Protein AF-A0A1S3QLM9-F1 (afdb_monomer)

pLDDT: mean 78.11, std 14.87, range [36.28, 93.44]

Structure (mmCIF, N/CA/C/O backbone):
data_AF-A0A1S3QLM9-F1
#
_entry.id   AF-A0A1S3QLM9-F1
#
loop_
_atom_site.group_PDB
_atom_site.id
_atom_site.type_symbol
_atom_site.label_atom_id
_atom_site.label_alt_id
_atom_site.label_comp_id
_atom_site.label_asym_id
_atom_site.label_entity_id
_atom_site.label_seq_id
_atom_site.pdbx_PDB_ins_code
_atom_site.Cartn_x
_atom_site.Cartn_y
_atom_site.Cartn_z
_atom_site.occupancy
_atom_site.B_iso_or_equiv
_atom_site.auth_seq_id
_atom_site.auth_comp_id
_atom_site.auth_asym_id
_atom_site.auth_atom_id
_atom_site.pdbx_PDB_model_num
ATOM 1 N N . MET A 1 1 ? 11.896 -19.140 -11.382 1.00 53.06 1 MET A N 1
ATOM 2 C CA . MET A 1 1 ? 10.840 -18.136 -11.610 1.00 53.06 1 MET A CA 1
ATOM 3 C C . MET A 1 1 ? 10.732 -17.404 -10.291 1.00 53.06 1 MET A C 1
ATOM 5 O O . MET A 1 1 ? 10.403 -18.056 -9.313 1.00 53.06 1 MET A O 1
ATOM 9 N N . GLU A 1 2 ? 11.201 -16.161 -10.232 1.00 64.56 2 GLU A N 1
ATOM 10 C CA . GLU A 1 2 ? 11.219 -15.367 -8.993 1.00 64.56 2 GLU A CA 1
ATOM 11 C C . GLU A 1 2 ? 9.781 -15.112 -8.522 1.00 64.56 2 GLU A C 1
ATOM 13 O O . GLU A 1 2 ? 8.885 -14.950 -9.360 1.00 64.56 2 GLU A O 1
ATOM 18 N N . ASP A 1 3 ? 9.547 -15.125 -7.207 1.00 80.00 3 ASP A N 1
ATOM 19 C CA . ASP A 1 3 ? 8.224 -14.858 -6.648 1.00 80.00 3 ASP A CA 1
ATOM 20 C C . ASP A 1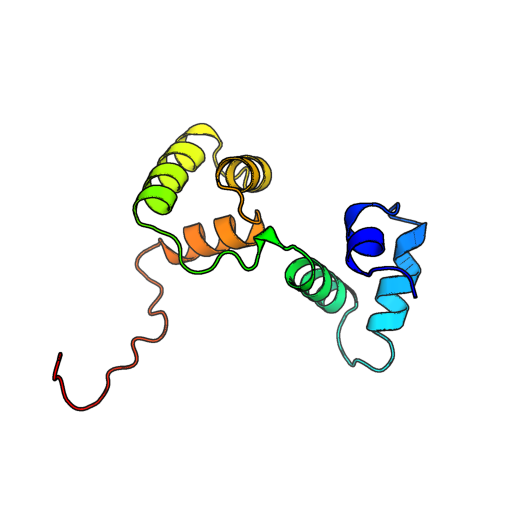 3 ? 7.829 -13.402 -6.957 1.00 80.00 3 ASP A C 1
ATOM 22 O O . ASP A 1 3 ? 8.552 -12.467 -6.595 1.00 80.00 3 ASP A O 1
ATOM 26 N N . PRO A 1 4 ? 6.690 -13.152 -7.631 1.00 76.12 4 PRO A N 1
ATOM 27 C CA . PRO A 1 4 ? 6.265 -11.793 -7.926 1.00 76.12 4 PRO A CA 1
ATOM 28 C C . PRO A 1 4 ? 6.141 -10.905 -6.682 1.00 76.12 4 PRO A C 1
ATOM 30 O O . PRO A 1 4 ? 6.328 -9.696 -6.805 1.00 76.12 4 PRO A O 1
ATOM 33 N N . ALA A 1 5 ? 5.835 -11.456 -5.499 1.00 77.00 5 ALA A N 1
ATOM 34 C CA . ALA A 1 5 ? 5.760 -10.665 -4.271 1.00 77.00 5 ALA A CA 1
ATOM 35 C C . ALA A 1 5 ? 7.140 -10.130 -3.840 1.00 77.00 5 ALA A C 1
ATOM 37 O O . ALA A 1 5 ? 7.243 -8.939 -3.533 1.00 77.00 5 ALA A O 1
ATOM 38 N N . GLU A 1 6 ? 8.197 -10.943 -3.921 1.00 78.69 6 GLU A N 1
ATOM 39 C CA . GLU A 1 6 ? 9.588 -10.525 -3.673 1.00 78.69 6 GLU A CA 1
ATOM 40 C C . GLU A 1 6 ? 10.012 -9.416 -4.654 1.00 78.69 6 GLU A C 1
ATOM 42 O O . GLU A 1 6 ? 10.469 -8.342 -4.248 1.00 78.69 6 GLU A O 1
ATOM 47 N N . ILE A 1 7 ? 9.716 -9.583 -5.950 1.00 78.19 7 ILE A N 1
ATOM 48 C CA . ILE A 1 7 ? 9.983 -8.550 -6.972 1.00 78.19 7 ILE A CA 1
ATOM 49 C C . ILE A 1 7 ? 9.236 -7.241 -6.664 1.00 78.19 7 ILE A C 1
ATOM 51 O O . ILE A 1 7 ? 9.685 -6.129 -6.977 1.00 78.19 7 ILE A O 1
ATOM 55 N N . ILE A 1 8 ? 8.045 -7.345 -6.070 1.00 82.12 8 ILE A N 1
ATOM 56 C CA . ILE A 1 8 ? 7.169 -6.202 -5.839 1.00 82.12 8 ILE A CA 1
ATOM 57 C C . ILE A 1 8 ? 7.467 -5.466 -4.528 1.00 82.12 8 ILE A C 1
ATOM 59 O O . ILE A 1 8 ? 7.232 -4.253 -4.461 1.00 82.12 8 ILE A O 1
ATOM 63 N N . PHE A 1 9 ? 7.947 -6.136 -3.491 1.00 79.88 9 PHE A N 1
ATOM 64 C CA . PHE A 1 9 ? 8.114 -5.510 -2.178 1.00 79.88 9 PHE A CA 1
ATOM 65 C C . PHE A 1 9 ? 9.564 -5.413 -1.719 1.00 79.88 9 PHE A C 1
ATOM 67 O O . PHE A 1 9 ? 9.852 -4.533 -0.910 1.00 79.88 9 PHE A O 1
ATOM 74 N N . GLU A 1 10 ? 10.465 -6.224 -2.270 1.00 81.44 10 GLU A N 1
ATOM 75 C CA . GLU A 1 10 ? 11.842 -6.338 -1.781 1.00 81.44 10 GLU A CA 1
ATOM 76 C C . GLU A 1 10 ? 12.861 -5.753 -2.765 1.00 81.44 10 GLU A C 1
ATOM 78 O O . GLU A 1 10 ? 13.789 -5.063 -2.346 1.00 81.44 10 GLU A O 1
ATOM 83 N N . MET A 1 11 ? 12.657 -5.933 -4.075 1.00 83.12 11 MET A N 1
ATOM 84 C CA . MET A 1 11 ? 13.577 -5.405 -5.092 1.00 83.12 11 MET A CA 1
ATOM 85 C C . MET A 1 11 ? 13.541 -3.876 -5.206 1.00 83.12 11 MET A C 1
ATOM 87 O O . MET A 1 11 ? 12.494 -3.221 -5.072 1.00 83.12 11 MET A O 1
ATOM 91 N N . SER A 1 12 ? 14.694 -3.289 -5.540 1.00 82.06 12 SER A N 1
ATOM 92 C CA . SER A 1 12 ? 14.811 -1.848 -5.750 1.00 82.06 12 SER A CA 1
ATOM 93 C C . SER A 1 12 ? 14.000 -1.381 -6.966 1.00 82.06 12 SER A C 1
ATOM 95 O O . SER A 1 12 ? 13.610 -2.146 -7.854 1.00 82.06 12 SER A O 1
ATOM 97 N N . LYS A 1 13 ? 13.736 -0.070 -7.035 1.00 77.31 13 LYS A N 1
ATOM 98 C CA . LYS A 1 13 ? 12.983 0.539 -8.145 1.00 77.31 13 LYS A CA 1
ATOM 99 C C . LYS A 1 13 ? 13.625 0.271 -9.512 1.00 77.31 13 LYS A C 1
ATOM 101 O O . LYS A 1 13 ? 12.903 0.185 -10.506 1.00 77.31 13 LYS A O 1
ATOM 106 N N . GLU A 1 14 ? 14.950 0.182 -9.561 1.00 78.12 14 GLU A N 1
ATOM 107 C CA . GLU A 1 14 ? 15.707 -0.014 -10.798 1.00 78.12 14 GLU A CA 1
ATOM 108 C C . GLU A 1 14 ? 15.619 -1.452 -11.293 1.00 78.12 14 GLU A C 1
ATOM 110 O O . GLU A 1 14 ? 15.357 -1.664 -12.476 1.00 78.12 14 GLU A O 1
ATOM 115 N N . GLU A 1 15 ? 15.737 -2.420 -10.387 1.00 77.81 15 GLU A N 1
ATOM 116 C CA . GLU A 1 15 ? 15.701 -3.846 -10.717 1.00 77.81 15 GLU A CA 1
ATOM 117 C C . GLU A 1 15 ? 14.291 -4.291 -11.141 1.00 77.81 15 GLU A C 1
ATOM 119 O O . GLU A 1 15 ? 14.121 -5.066 -12.078 1.00 77.81 15 GLU A O 1
ATOM 124 N N . ARG A 1 16 ? 13.241 -3.719 -10.539 1.00 82.31 16 ARG A N 1
ATOM 125 C CA . ARG A 1 16 ? 11.845 -4.071 -10.860 1.00 82.31 16 ARG A CA 1
ATOM 126 C C . ARG A 1 16 ? 11.244 -3.354 -12.076 1.00 82.31 16 ARG A C 1
ATOM 128 O O . ARG A 1 16 ? 10.068 -3.560 -12.386 1.00 82.31 16 ARG A O 1
ATOM 135 N N . LYS A 1 17 ? 11.960 -2.431 -12.732 1.00 80.31 17 LYS A N 1
ATOM 136 C CA . LYS A 1 17 ? 11.366 -1.574 -13.784 1.00 80.31 17 LYS A CA 1
ATOM 137 C C . LYS A 1 17 ? 10.932 -2.380 -15.017 1.00 80.31 17 LYS A C 1
ATOM 139 O O . LYS A 1 17 ? 9.886 -2.093 -15.604 1.00 80.31 17 LYS A O 1
ATOM 144 N N . ASP A 1 18 ? 11.711 -3.398 -15.376 1.00 84.94 18 ASP A N 1
ATOM 145 C CA . ASP A 1 18 ? 11.499 -4.205 -16.579 1.00 84.94 18 ASP A CA 1
ATOM 146 C C . ASP A 1 18 ? 10.465 -5.316 -16.349 1.00 84.94 18 ASP A C 1
ATOM 148 O O . ASP A 1 18 ? 9.766 -5.716 -17.284 1.00 84.94 18 ASP A O 1
ATOM 152 N N . PHE A 1 19 ? 10.240 -5.704 -15.089 1.00 85.25 19 PHE A N 1
ATOM 153 C CA . PHE A 1 19 ? 9.141 -6.585 -14.692 1.00 85.25 19 PHE A CA 1
ATOM 154 C C . PHE A 1 19 ? 7.783 -6.021 -15.132 1.00 85.25 19 PHE A C 1
ATOM 156 O O . PHE A 1 19 ? 7.016 -6.686 -15.826 1.00 85.25 19 PHE A O 1
ATOM 163 N N . TYR A 1 20 ? 7.501 -4.750 -14.825 1.00 83.56 20 TYR A N 1
ATOM 164 C CA . TYR A 1 20 ? 6.231 -4.131 -15.216 1.00 83.56 20 TYR A CA 1
ATOM 165 C C . TYR A 1 20 ? 6.061 -3.992 -16.726 1.00 83.56 20 TYR A C 1
ATOM 167 O O . TYR A 1 20 ? 4.940 -4.099 -17.220 1.00 83.56 20 TYR A O 1
ATOM 175 N N . ARG A 1 21 ? 7.155 -3.757 -17.460 1.00 85.62 21 ARG A N 1
ATOM 176 C CA . ARG A 1 21 ? 7.138 -3.705 -18.929 1.00 85.62 21 ARG A CA 1
ATOM 177 C C . ARG A 1 21 ? 6.826 -5.073 -19.525 1.00 85.62 21 ARG A C 1
ATOM 179 O O . ARG A 1 21 ? 6.032 -5.148 -20.454 1.00 85.62 21 ARG A O 1
ATOM 186 N N . SER A 1 22 ? 7.380 -6.128 -18.936 1.00 88.12 22 SER A N 1
ATOM 187 C CA . SER A 1 22 ? 7.117 -7.514 -19.327 1.00 88.12 22 SER A CA 1
ATOM 188 C C . SER A 1 22 ? 5.656 -7.899 -19.077 1.00 88.12 22 SER A C 1
ATOM 190 O O . SER A 1 22 ? 5.004 -8.436 -19.964 1.00 88.12 22 SER A O 1
ATOM 192 N N . VAL A 1 23 ? 5.090 -7.533 -17.920 1.00 86.12 23 VAL A N 1
ATOM 193 C CA . VAL A 1 23 ? 3.662 -7.762 -17.612 1.00 86.12 23 VAL A CA 1
ATOM 194 C C . VAL A 1 23 ? 2.736 -6.930 -18.509 1.00 86.12 23 VAL A C 1
ATOM 196 O O . VAL A 1 23 ? 1.634 -7.360 -18.839 1.00 86.12 23 VAL A O 1
ATOM 199 N N . ALA A 1 24 ? 3.158 -5.725 -18.901 1.00 88.38 24 ALA A N 1
ATOM 200 C CA . ALA A 1 24 ? 2.390 -4.858 -19.792 1.00 88.38 24 ALA A CA 1
ATOM 201 C C . ALA A 1 24 ? 2.486 -5.257 -21.274 1.00 88.38 24 ALA A C 1
ATOM 203 O O . ALA A 1 24 ? 1.745 -4.709 -22.093 1.00 88.38 24 ALA A O 1
ATOM 204 N N . TRP A 1 25 ? 3.383 -6.178 -21.632 1.00 90.75 25 TRP A N 1
ATOM 205 C CA . TRP A 1 25 ? 3.608 -6.571 -23.017 1.00 90.75 25 TRP A CA 1
ATOM 206 C C . TRP A 1 25 ? 2.324 -7.131 -23.643 1.00 90.75 25 TRP A C 1
ATOM 208 O O . TRP A 1 25 ? 1.691 -8.035 -23.106 1.00 90.75 25 TRP A O 1
ATOM 218 N N . GLY A 1 26 ? 1.919 -6.573 -24.787 1.00 90.50 26 GLY A N 1
ATOM 219 C CA . GLY A 1 26 ? 0.691 -6.968 -25.487 1.00 90.50 26 GLY A CA 1
ATOM 220 C C . GLY A 1 26 ? -0.613 -6.424 -24.886 1.00 90.50 26 GLY A C 1
ATOM 221 O O . GLY A 1 26 ? -1.679 -6.646 -25.458 1.00 90.50 26 GLY A O 1
ATOM 222 N N . LEU A 1 27 ? -0.568 -5.672 -23.779 1.00 89.50 27 LEU A N 1
ATOM 223 C CA . LEU A 1 27 ? -1.74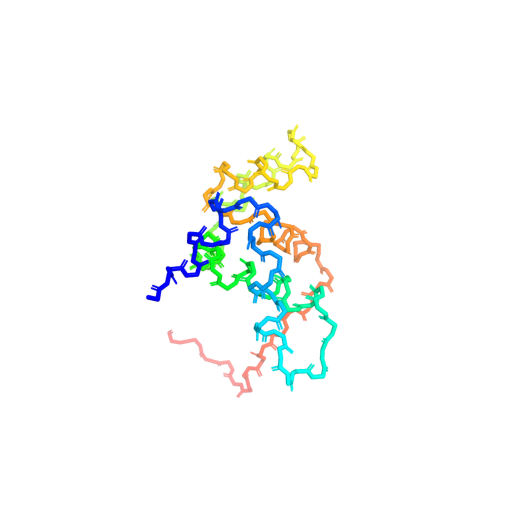7 -5.008 -23.221 1.00 89.50 27 LEU A CA 1
ATOM 224 C C . LEU A 1 27 ? -1.912 -3.601 -23.807 1.00 89.50 27 LEU A C 1
ATOM 226 O O . LEU A 1 27 ? -1.035 -2.752 -23.676 1.00 89.50 27 LEU A O 1
ATOM 230 N N . ASN A 1 28 ? -3.096 -3.290 -24.344 1.00 91.06 28 ASN A N 1
ATOM 231 C CA . ASN A 1 28 ? -3.471 -1.916 -24.704 1.00 91.06 28 ASN A CA 1
ATOM 232 C C . ASN A 1 28 ? -3.913 -1.119 -23.455 1.00 91.06 28 ASN A C 1
ATOM 234 O O . ASN A 1 28 ? -5.082 -0.748 -23.280 1.00 91.06 28 ASN A O 1
ATOM 238 N N . ARG A 1 29 ? -2.992 -0.971 -22.497 1.00 87.94 29 ARG A N 1
ATOM 239 C CA . ARG A 1 29 ? -3.196 -0.293 -21.210 1.00 87.94 29 ARG A CA 1
ATOM 240 C C . ARG A 1 29 ? -1.947 0.515 -20.851 1.00 87.94 29 ARG A C 1
ATOM 242 O O . ARG A 1 29 ? -0.837 0.036 -21.062 1.00 87.94 29 ARG A O 1
ATOM 249 N N . PRO A 1 30 ? -2.093 1.701 -20.239 1.00 91.62 30 PRO A N 1
ATOM 250 C CA . PRO A 1 30 ? -0.937 2.458 -19.778 1.00 91.62 30 PRO A CA 1
ATOM 251 C C . PRO A 1 30 ? -0.204 1.702 -18.661 1.00 91.62 30 PRO A C 1
ATOM 253 O O . PRO A 1 30 ? -0.838 1.143 -17.760 1.00 91.62 30 PRO A O 1
ATOM 256 N N . LEU A 1 31 ? 1.133 1.757 -18.669 1.00 86.50 31 LEU A N 1
ATOM 257 C CA . LEU A 1 31 ? 2.001 1.053 -17.712 1.00 86.50 31 LEU A CA 1
ATOM 258 C C . LEU A 1 31 ? 1.635 1.350 -16.249 1.00 86.50 31 LEU A C 1
ATOM 260 O O . LEU A 1 31 ? 1.670 0.472 -15.393 1.00 86.50 31 LEU A O 1
ATOM 264 N N . PHE A 1 32 ? 1.202 2.578 -15.963 1.00 86.50 32 PHE A N 1
ATOM 265 C CA . PHE A 1 32 ? 0.781 2.987 -14.626 1.00 86.50 32 PHE A CA 1
ATOM 266 C C . PHE A 1 32 ? -0.479 2.260 -14.123 1.00 86.50 32 PHE A C 1
ATOM 268 O O . PHE A 1 32 ? -0.606 1.987 -12.927 1.00 86.50 32 PHE A O 1
ATOM 275 N N . ALA A 1 33 ? -1.409 1.909 -15.017 1.00 86.88 33 ALA A N 1
ATOM 276 C CA . ALA A 1 33 ? -2.581 1.115 -14.655 1.00 86.88 33 ALA A CA 1
ATOM 277 C C . ALA A 1 33 ? -2.192 -0.335 -14.335 1.00 86.88 33 ALA A C 1
ATOM 279 O O . ALA A 1 33 ? -2.698 -0.897 -13.362 1.00 86.88 33 ALA A O 1
ATOM 280 N N . VAL A 1 34 ? -1.258 -0.904 -15.107 1.00 87.12 34 VAL A N 1
ATOM 281 C CA . VAL A 1 34 ? -0.688 -2.240 -14.866 1.00 87.12 34 VAL A CA 1
ATOM 282 C C . VAL A 1 34 ? 0.035 -2.263 -13.521 1.00 87.12 34 VAL A C 1
ATOM 284 O O . VAL A 1 34 ? -0.309 -3.066 -12.661 1.00 87.12 34 VAL A O 1
ATOM 287 N N . TYR A 1 35 ? 0.927 -1.300 -13.281 1.00 86.81 35 TYR A N 1
ATOM 288 C CA . TYR A 1 35 ? 1.625 -1.102 -12.008 1.00 86.81 35 TYR A CA 1
ATOM 289 C C . TYR A 1 35 ? 0.668 -1.090 -10.804 1.00 86.81 35 TYR A C 1
ATOM 291 O O . TYR A 1 35 ? 0.811 -1.885 -9.875 1.00 86.81 35 TYR A O 1
ATOM 299 N N . ARG A 1 36 ? -0.374 -0.244 -10.840 1.00 85.62 36 ARG A N 1
ATOM 300 C CA . ARG A 1 36 ? -1.381 -0.162 -9.763 1.00 85.62 36 ARG A CA 1
ATOM 301 C C . ARG A 1 36 ? -2.181 -1.452 -9.581 1.00 85.62 36 ARG A C 1
ATOM 303 O O . ARG A 1 36 ? -2.673 -1.715 -8.482 1.00 85.62 36 ARG A O 1
ATOM 310 N N . ARG A 1 37 ? -2.417 -2.211 -10.653 1.00 86.44 37 ARG A N 1
ATOM 311 C CA . ARG A 1 37 ? -3.141 -3.486 -10.582 1.00 86.44 37 ARG A CA 1
ATOM 312 C C . ARG A 1 37 ? -2.274 -4.559 -9.941 1.00 86.44 37 ARG A C 1
ATOM 314 O O . ARG A 1 37 ? -2.750 -5.205 -9.017 1.00 86.44 37 ARG A O 1
ATOM 321 N N . VAL A 1 38 ? -1.033 -4.687 -10.397 1.00 86.44 38 VAL A N 1
ATOM 322 C CA . VAL A 1 38 ? -0.045 -5.641 -9.890 1.00 86.44 38 VAL A CA 1
ATOM 323 C C . VAL A 1 38 ? 0.197 -5.413 -8.396 1.00 86.44 38 VAL A C 1
ATOM 325 O O . VAL A 1 38 ? 0.008 -6.337 -7.617 1.00 86.44 38 VAL A O 1
ATOM 328 N N . LEU A 1 39 ? 0.443 -4.171 -7.963 1.00 83.31 39 LEU A N 1
ATOM 329 C CA . LEU A 1 39 ? 0.591 -3.856 -6.535 1.00 83.31 39 LEU A CA 1
ATOM 330 C C . LEU A 1 39 ? -0.587 -4.332 -5.677 1.00 83.31 39 LEU A C 1
A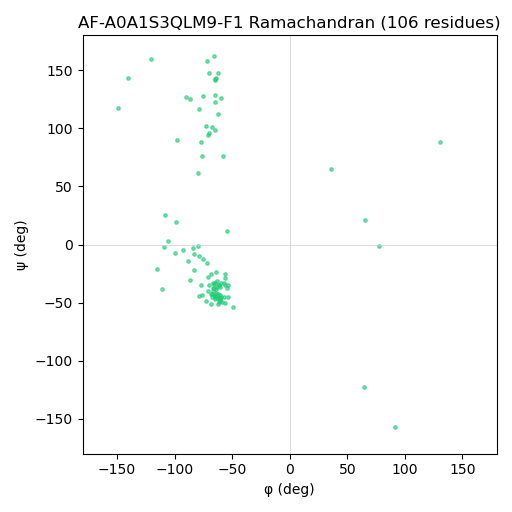TOM 332 O O . LEU A 1 39 ? -0.385 -4.911 -4.619 1.00 83.31 39 LEU A O 1
ATOM 336 N N . ARG A 1 40 ? -1.826 -4.103 -6.126 1.00 79.50 40 ARG A N 1
ATOM 337 C CA . ARG A 1 40 ? -3.022 -4.524 -5.376 1.00 79.50 40 ARG A CA 1
ATOM 338 C C . ARG A 1 40 ? -3.239 -6.034 -5.381 1.00 79.50 40 ARG A C 1
ATOM 340 O O . ARG A 1 40 ? -3.897 -6.537 -4.482 1.00 79.50 40 ARG A O 1
ATOM 347 N N . MET A 1 41 ? -2.771 -6.722 -6.417 1.00 80.00 41 MET A N 1
ATOM 348 C CA . MET A 1 41 ? -2.958 -8.162 -6.581 1.00 80.00 41 MET A CA 1
ATOM 349 C C . MET A 1 41 ? -2.014 -8.963 -5.686 1.00 80.00 41 MET A C 1
ATOM 351 O O . MET A 1 41 ? -2.412 -10.004 -5.186 1.00 80.00 41 MET A O 1
ATOM 355 N N . TYR A 1 42 ? -0.798 -8.455 -5.475 1.00 78.88 42 TYR A N 1
ATOM 356 C CA . TYR A 1 42 ? 0.227 -9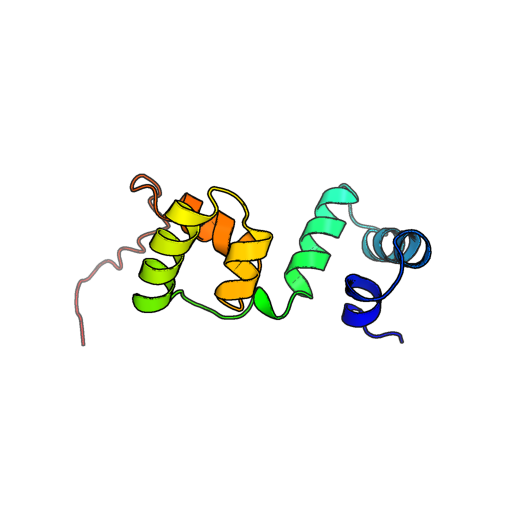.122 -4.669 1.00 78.88 42 TYR A CA 1
ATOM 357 C C . TYR A 1 42 ? 0.339 -8.579 -3.238 1.00 78.88 42 TYR A C 1
ATOM 359 O O . TYR A 1 42 ? 1.039 -9.156 -2.416 1.00 78.88 42 TYR A O 1
ATOM 367 N N . ASP A 1 43 ? -0.354 -7.488 -2.896 1.00 74.81 43 ASP A N 1
ATOM 368 C CA . ASP A 1 43 ? -0.463 -7.056 -1.502 1.00 74.81 43 ASP A CA 1
ATOM 369 C C . ASP A 1 43 ? -1.396 -8.000 -0.727 1.00 74.81 43 ASP A C 1
ATOM 371 O O . ASP A 1 43 ? -2.621 -7.883 -0.799 1.00 74.81 43 ASP A O 1
ATOM 375 N N . ASN A 1 44 ? -0.821 -8.914 0.059 1.00 70.00 44 ASN A N 1
ATOM 376 C CA . ASN A 1 44 ? -1.574 -9.853 0.900 1.00 70.00 44 ASN A CA 1
ATOM 377 C C . ASN A 1 44 ? -2.537 -9.144 1.871 1.00 70.00 44 ASN A C 1
ATOM 379 O O . ASN A 1 44 ? -3.587 -9.684 2.221 1.00 70.00 44 ASN A O 1
ATOM 383 N N . ARG A 1 45 ? -2.254 -7.887 2.243 1.00 69.38 45 ARG A N 1
ATOM 384 C CA . ARG A 1 45 ? -3.127 -7.065 3.101 1.00 69.38 45 ARG A CA 1
ATOM 385 C C . ARG A 1 45 ? -4.306 -6.442 2.348 1.00 69.38 45 ARG A C 1
ATOM 387 O O . ARG A 1 45 ? -5.130 -5.746 2.945 1.00 69.38 45 ARG A O 1
ATOM 394 N N . ASN A 1 46 ? -4.406 -6.666 1.040 1.00 66.69 46 ASN A N 1
ATOM 395 C CA . ASN A 1 46 ? -5.529 -6.243 0.209 1.00 66.69 46 ASN A CA 1
ATOM 396 C C . ASN A 1 46 ? -6.667 -7.287 0.169 1.00 66.69 46 ASN A C 1
ATOM 398 O O . ASN A 1 46 ? -7.789 -6.944 -0.199 1.00 66.69 46 ASN A O 1
ATOM 402 N N . HIS A 1 47 ? -6.416 -8.528 0.608 1.00 63.56 47 HIS A N 1
ATOM 403 C CA . HIS A 1 47 ? -7.371 -9.647 0.565 1.00 63.56 47 HIS A CA 1
ATOM 404 C C . HIS A 1 47 ? -7.922 -10.059 1.943 1.00 63.56 47 HIS A C 1
ATOM 406 O O . HIS A 1 47 ? -8.384 -11.180 2.122 1.00 63.56 47 HIS A O 1
ATOM 412 N N . VAL A 1 48 ? -7.934 -9.139 2.913 1.00 68.81 48 VAL A N 1
ATOM 413 C CA . VAL A 1 48 ? -8.390 -9.405 4.296 1.00 68.81 48 VAL A CA 1
ATOM 414 C C . VAL A 1 48 ? -9.921 -9.572 4.399 1.00 68.81 48 VAL A C 1
ATOM 416 O O . VAL A 1 48 ? -10.433 -10.110 5.374 1.00 68.81 48 VAL A O 1
ATOM 419 N N . GLY A 1 49 ? -10.679 -9.160 3.376 1.00 74.62 49 GLY A N 1
ATOM 420 C CA . GLY A 1 49 ? -12.138 -9.313 3.328 1.00 74.62 49 GLY A CA 1
ATOM 421 C C . GLY A 1 49 ? -12.910 -8.113 3.893 1.00 74.62 49 GLY A C 1
ATOM 422 O O . GLY A 1 49 ? -12.425 -6.976 3.893 1.00 74.62 49 GLY A O 1
ATOM 423 N N . LYS A 1 50 ? -14.161 -8.337 4.321 1.00 80.88 50 LYS A N 1
ATOM 424 C CA . LYS A 1 50 ? -15.051 -7.271 4.826 1.00 80.88 50 LYS A CA 1
ATOM 425 C C . LYS A 1 50 ? -14.466 -6.628 6.089 1.00 80.88 50 LYS A C 1
ATOM 427 O O . LYS A 1 50 ? -13.782 -7.290 6.857 1.00 80.88 50 LYS A O 1
ATOM 432 N N . TYR A 1 51 ? -14.712 -5.333 6.278 1.00 83.06 51 TYR A N 1
ATOM 433 C CA . TYR A 1 51 ? -14.360 -4.637 7.519 1.00 83.06 51 TYR A CA 1
ATOM 434 C C . TYR A 1 51 ? -15.345 -5.021 8.624 1.00 83.06 51 TYR A C 1
ATOM 436 O O . TYR A 1 51 ? -16.555 -4.881 8.421 1.00 83.06 51 TYR A O 1
ATOM 444 N N . SER A 1 52 ? -14.836 -5.452 9.775 1.00 84.62 52 SER A N 1
ATOM 445 C CA . SER A 1 52 ? -15.636 -5.644 10.981 1.00 84.62 52 SER A CA 1
ATOM 446 C C . SER A 1 52 ? -16.059 -4.291 11.582 1.00 84.62 52 SER A C 1
ATOM 448 O O . SER A 1 52 ? -15.420 -3.263 11.316 1.00 84.62 52 SER A O 1
ATOM 450 N N . PRO A 1 53 ? -17.131 -4.242 12.391 1.00 83.94 53 PRO A N 1
ATOM 451 C CA . PRO A 1 53 ? -17.530 -3.030 13.110 1.00 83.94 53 PRO A CA 1
ATOM 452 C C . PRO A 1 53 ? -16.404 -2.438 13.975 1.00 83.94 53 PRO A C 1
ATOM 454 O O . PRO A 1 53 ? -16.223 -1.221 14.019 1.00 83.94 53 PRO A O 1
ATOM 457 N N . 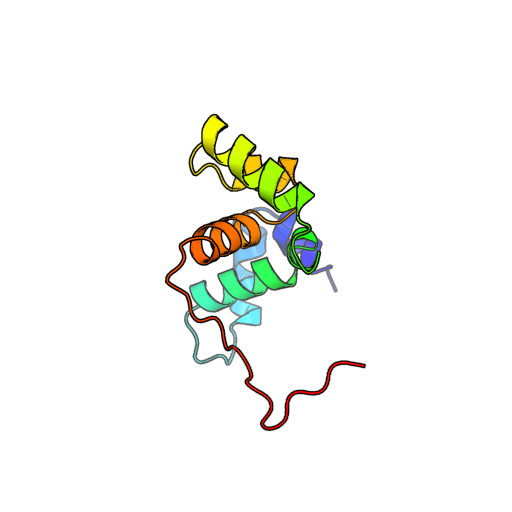GLU A 1 54 ? -15.600 -3.291 14.603 1.00 86.94 54 GLU A N 1
ATOM 458 C CA . GLU A 1 54 ? -14.460 -2.912 15.441 1.00 86.94 54 GLU A CA 1
ATOM 459 C C . GLU A 1 54 ? -13.354 -2.270 14.600 1.00 86.94 54 GLU A C 1
ATOM 461 O O . GLU A 1 54 ? -12.844 -1.204 14.951 1.00 86.94 54 GLU A O 1
ATOM 466 N N . GLU A 1 55 ? -13.029 -2.861 13.444 1.00 86.31 55 GLU A N 1
ATOM 467 C CA . GLU A 1 55 ? -12.067 -2.284 12.500 1.00 86.31 55 GLU A CA 1
ATOM 468 C C . GLU A 1 55 ? -12.538 -0.921 11.978 1.00 86.31 55 GLU A C 1
ATOM 470 O O . GLU A 1 55 ? -11.727 -0.021 11.768 1.00 86.31 55 GLU A O 1
ATOM 475 N N . ILE A 1 56 ? -13.849 -0.742 11.790 1.00 87.62 56 ILE A N 1
ATOM 476 C CA . ILE A 1 56 ? -14.443 0.532 11.368 1.00 87.62 56 ILE A CA 1
ATOM 477 C C . ILE A 1 56 ? -14.315 1.594 12.463 1.00 87.62 56 ILE A C 1
ATOM 479 O O . ILE A 1 56 ? -13.990 2.744 12.159 1.00 87.62 56 ILE A O 1
ATOM 483 N N . ASN A 1 57 ? -14.562 1.239 13.723 1.00 89.19 57 ASN A N 1
ATOM 484 C CA . ASN A 1 57 ? -14.409 2.169 14.842 1.00 89.19 57 ASN A CA 1
ATOM 485 C C . ASN A 1 57 ? -12.943 2.573 15.017 1.00 89.19 57 ASN A C 1
ATOM 487 O O . ASN A 1 57 ? -12.632 3.765 15.023 1.00 89.19 57 ASN A O 1
ATOM 491 N N . LYS A 1 58 ? -12.032 1.597 14.993 1.00 91.19 58 LYS A N 1
ATOM 492 C CA . LYS A 1 58 ? -10.588 1.843 15.054 1.00 91.19 58 LYS A CA 1
ATOM 493 C C . LYS A 1 58 ? -10.096 2.686 13.874 1.00 91.19 58 LYS A C 1
ATOM 495 O O . LYS A 1 58 ? -9.257 3.566 14.045 1.00 91.19 58 LYS A O 1
ATOM 500 N N . LEU A 1 59 ? -10.655 2.489 12.678 1.00 89.88 59 LEU A N 1
ATOM 501 C CA . LEU A 1 59 ? -10.387 3.336 11.515 1.00 89.88 59 LEU A CA 1
ATOM 502 C C . LEU A 1 59 ? -10.792 4.800 11.753 1.00 89.88 59 LEU A C 1
ATOM 504 O O . LEU A 1 59 ? -10.038 5.704 11.391 1.00 89.88 59 LEU A O 1
ATOM 508 N N . LYS A 1 60 ? -11.957 5.059 12.358 1.00 89.31 60 LYS A N 1
ATOM 509 C CA . LYS A 1 60 ? -12.400 6.430 12.674 1.00 89.31 60 LYS A CA 1
ATOM 510 C C . LYS A 1 60 ? -11.453 7.108 13.668 1.00 89.31 60 LYS A C 1
ATOM 512 O O . LYS A 1 60 ? -11.045 8.241 13.417 1.00 89.31 60 LYS A O 1
ATOM 517 N N . GLU A 1 61 ? -11.065 6.407 14.730 1.00 92.56 61 GLU A N 1
ATOM 518 C CA . GLU A 1 61 ? -10.119 6.901 15.742 1.00 92.56 61 GLU A CA 1
ATOM 519 C C . GLU A 1 61 ? -8.746 7.210 15.134 1.00 92.56 61 GLU A C 1
ATOM 521 O O . GLU A 1 61 ? -8.206 8.308 15.286 1.00 92.56 61 GLU A O 1
ATOM 526 N N . LEU A 1 62 ? -8.194 6.262 14.371 1.00 91.56 62 LEU A N 1
ATOM 527 C CA . LEU A 1 62 ? -6.896 6.425 13.722 1.00 91.56 62 LEU A CA 1
ATOM 528 C C . LEU A 1 62 ? -6.913 7.558 12.693 1.00 91.56 62 LEU A C 1
ATOM 530 O O . LEU A 1 62 ? -5.942 8.303 12.597 1.00 91.56 62 LEU A O 1
ATOM 534 N N . ARG A 1 63 ? -8.018 7.741 11.962 1.00 90.12 63 ARG A N 1
ATOM 535 C CA . ARG A 1 63 ? -8.195 8.870 11.039 1.00 90.12 63 ARG A CA 1
ATOM 536 C C . ARG A 1 63 ? -8.271 10.207 11.774 1.00 90.12 63 ARG A C 1
ATOM 538 O O . ARG A 1 63 ? -7.736 11.191 11.274 1.00 90.12 63 ARG A O 1
ATOM 545 N N . GLN A 1 64 ? -8.909 10.266 12.941 1.00 91.19 64 GLN A N 1
ATOM 546 C CA . GLN A 1 64 ? -8.933 11.484 13.755 1.00 91.19 64 GLN A CA 1
ATOM 547 C C . GLN A 1 64 ? -7.525 11.857 14.239 1.00 91.19 64 GLN A C 1
ATOM 549 O O . GLN A 1 64 ? -7.171 13.032 14.243 1.00 91.19 64 GLN A O 1
ATOM 554 N N . LYS A 1 65 ? -6.711 10.854 14.590 1.00 93.44 65 LYS A N 1
ATOM 555 C CA . LYS A 1 65 ? -5.344 11.041 15.092 1.00 93.44 65 LYS A CA 1
ATOM 556 C C . LYS A 1 65 ? -4.309 11.331 13.996 1.00 93.44 65 LYS A C 1
ATOM 558 O O . LYS A 1 65 ? -3.458 12.192 14.179 1.00 93.44 65 LYS A O 1
ATOM 563 N N . HIS A 1 66 ? -4.357 10.601 12.882 1.00 90.19 66 HIS A N 1
ATOM 564 C CA . HIS A 1 66 ? -3.329 10.607 11.829 1.00 90.19 66 HIS A CA 1
ATOM 565 C C . HIS A 1 66 ? -3.785 11.281 10.521 1.00 90.19 66 HIS A C 1
ATOM 567 O O . HIS A 1 66 ? -3.019 11.383 9.563 1.00 90.19 66 HIS A O 1
ATOM 573 N N . GLY A 1 67 ? -5.035 11.744 10.442 1.00 88.88 67 GLY A N 1
ATOM 574 C CA . GLY A 1 67 ? -5.581 12.388 9.252 1.00 88.88 67 GLY A CA 1
ATOM 575 C C . GLY A 1 67 ? -5.668 11.434 8.058 1.00 88.88 67 GLY A C 1
ATOM 576 O O . GLY A 1 67 ? -6.327 10.399 8.117 1.00 88.88 67 GLY A O 1
ATOM 577 N N . ASN A 1 68 ? -5.023 11.809 6.950 1.00 89.81 68 ASN A N 1
ATOM 578 C CA . ASN A 1 68 ? -5.029 11.050 5.694 1.00 89.81 68 ASN A CA 1
ATOM 579 C C . ASN A 1 68 ? -3.771 10.181 5.509 1.00 89.81 68 ASN A C 1
ATOM 581 O O . ASN A 1 68 ? -3.458 9.795 4.381 1.00 89.81 68 ASN A O 1
ATOM 585 N N . ASP A 1 69 ? -3.040 9.884 6.585 1.00 91.50 69 ASP A N 1
ATOM 586 C CA . ASP A 1 69 ? -1.896 8.975 6.535 1.00 91.50 69 ASP A CA 1
ATOM 587 C C . ASP A 1 69 ? -2.354 7.508 6.455 1.00 91.50 69 ASP A C 1
ATOM 589 O O . ASP A 1 69 ? -2.336 6.737 7.417 1.00 91.50 69 ASP A O 1
ATOM 593 N N . TRP A 1 70 ? -2.805 7.115 5.265 1.00 90.12 70 TRP A N 1
ATOM 594 C CA . TRP A 1 70 ? -3.339 5.779 5.009 1.00 90.12 70 TRP A CA 1
ATOM 595 C C . TRP A 1 70 ? -2.303 4.668 5.183 1.00 90.12 70 TRP A C 1
ATOM 597 O O . TRP A 1 70 ? -2.694 3.527 5.424 1.00 90.12 70 TRP A O 1
ATOM 607 N N . ALA A 1 71 ? -1.009 4.977 5.063 1.00 88.81 71 ALA A N 1
ATOM 608 C CA . ALA A 1 71 ? 0.059 4.007 5.273 1.00 88.81 71 ALA A CA 1
ATOM 609 C C . ALA A 1 71 ? 0.133 3.608 6.750 1.00 88.81 71 ALA A C 1
ATOM 611 O O . ALA A 1 71 ? 0.035 2.421 7.067 1.00 88.81 71 ALA A O 1
ATOM 612 N N . THR A 1 72 ? 0.193 4.597 7.644 1.00 90.50 72 THR A N 1
ATOM 613 C CA . THR A 1 72 ? 0.211 4.371 9.095 1.00 90.50 72 THR A CA 1
ATOM 614 C C . THR A 1 72 ? -1.085 3.724 9.581 1.00 90.50 72 THR A C 1
ATOM 616 O O . THR A 1 72 ? -1.055 2.750 10.334 1.00 90.50 72 THR A O 1
ATOM 619 N N . ILE A 1 73 ? -2.238 4.203 9.100 1.00 91.44 73 ILE A N 1
ATOM 620 C CA . ILE A 1 73 ? -3.544 3.643 9.478 1.00 91.44 73 ILE A CA 1
ATOM 621 C C . ILE A 1 73 ? -3.682 2.195 8.982 1.00 91.44 73 ILE A C 1
ATOM 623 O O . ILE A 1 73 ? -4.133 1.328 9.728 1.00 91.44 73 ILE A O 1
ATOM 627 N N . GLY A 1 74 ? -3.273 1.912 7.741 1.00 88.88 74 GLY A N 1
ATOM 628 C CA . GLY A 1 74 ? -3.277 0.560 7.179 1.00 88.88 74 GLY A CA 1
ATOM 629 C C . GLY A 1 74 ? -2.393 -0.398 7.966 1.00 88.88 74 GLY A C 1
ATOM 630 O O . GLY A 1 74 ? -2.852 -1.472 8.350 1.00 88.88 74 GLY A O 1
ATOM 631 N N . ALA A 1 75 ? -1.169 0.019 8.297 1.00 89.25 75 ALA A N 1
ATOM 632 C CA . ALA A 1 75 ? -0.267 -0.767 9.132 1.00 89.25 75 ALA A CA 1
ATOM 633 C C . ALA A 1 75 ? -0.891 -1.097 10.501 1.00 89.25 75 ALA A C 1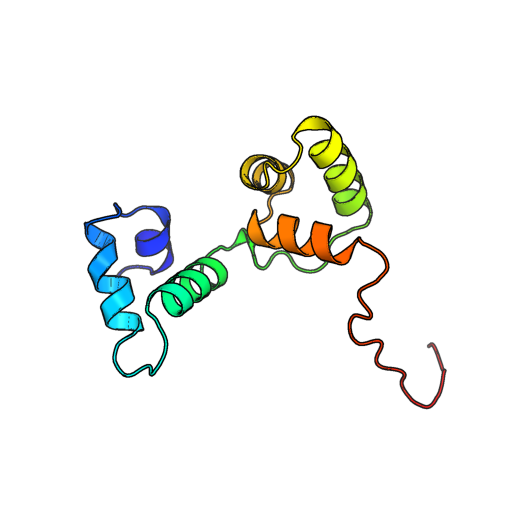
ATOM 635 O O . ALA A 1 75 ? -0.878 -2.255 10.909 1.00 89.25 75 ALA A O 1
ATOM 636 N N . ALA A 1 76 ? -1.517 -0.118 11.164 1.00 88.94 76 ALA A N 1
ATOM 637 C CA . ALA A 1 76 ? -2.167 -0.307 12.465 1.00 88.94 76 ALA A CA 1
ATOM 638 C C . ALA A 1 76 ? -3.425 -1.202 12.424 1.00 88.94 76 ALA A C 1
ATOM 640 O O . ALA A 1 76 ? -3.793 -1.800 13.439 1.00 88.94 76 ALA A O 1
ATOM 641 N N . LEU A 1 77 ? -4.095 -1.283 11.270 1.00 87.62 77 LEU A N 1
ATOM 642 C CA . LEU A 1 77 ? -5.246 -2.162 11.030 1.00 87.62 77 LEU A CA 1
ATOM 643 C C . LEU A 1 7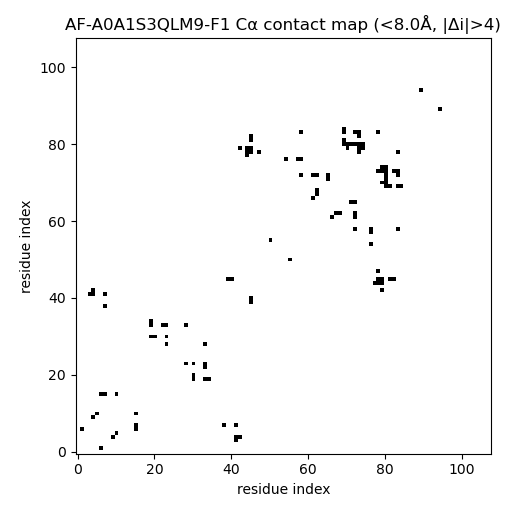7 ? -4.854 -3.520 10.427 1.00 87.62 77 LEU A C 1
ATOM 645 O O . LEU A 1 77 ? -5.725 -4.358 10.227 1.00 87.62 77 LEU A O 1
ATOM 649 N N . GLY A 1 78 ? -3.579 -3.736 10.088 1.00 86.94 78 GLY A N 1
ATOM 650 C CA . GLY A 1 78 ? -3.147 -4.926 9.348 1.00 86.94 78 GLY A CA 1
ATOM 651 C C . GLY A 1 78 ? -3.699 -5.001 7.916 1.00 86.94 78 GLY A C 1
ATOM 652 O O . GLY A 1 78 ? -3.752 -6.078 7.330 1.00 86.94 78 GLY A O 1
ATOM 653 N N . ARG A 1 79 ? -4.117 -3.869 7.334 1.00 86.94 79 ARG A N 1
ATOM 654 C CA . ARG A 1 79 ? -4.738 -3.779 6.001 1.00 86.94 79 ARG A CA 1
ATOM 655 C C . ARG A 1 79 ? -3.943 -2.878 5.061 1.00 86.94 79 ARG A C 1
ATOM 657 O O . ARG A 1 79 ? -3.165 -2.030 5.489 1.00 86.94 79 ARG A O 1
ATOM 664 N N . SER A 1 80 ? -4.147 -3.038 3.755 1.00 86.12 80 SER A N 1
ATOM 665 C CA . SER A 1 80 ? -3.496 -2.172 2.770 1.00 86.12 80 SER A CA 1
ATOM 666 C C . SER A 1 80 ? -3.975 -0.721 2.902 1.00 86.12 80 SER A C 1
ATOM 668 O O . SER A 1 80 ? -5.163 -0.449 3.103 1.00 86.12 80 SER A O 1
ATOM 670 N N . ALA A 1 81 ? -3.066 0.241 2.719 1.00 86.81 81 ALA A N 1
ATOM 671 C CA . ALA A 1 81 ? -3.397 1.670 2.723 1.00 86.81 81 ALA A CA 1
ATOM 672 C C . ALA A 1 81 ? -4.479 2.022 1.684 1.00 86.81 81 ALA A C 1
ATOM 674 O O . ALA A 1 81 ? -5.338 2.876 1.909 1.00 86.81 81 ALA A O 1
ATOM 675 N N . SER A 1 82 ? -4.460 1.323 0.544 1.00 83.81 82 SER A N 1
ATOM 676 C CA . SER A 1 82 ? -5.462 1.474 -0.513 1.00 83.81 82 SER A CA 1
ATOM 677 C C . SER A 1 82 ? -6.852 1.031 -0.047 1.00 83.81 82 SER A C 1
ATOM 679 O O . SER A 1 82 ? -7.813 1.765 -0.266 1.00 83.81 82 SER A O 1
ATOM 681 N N . SER A 1 83 ? -6.956 -0.116 0.639 1.00 85.00 83 SER A N 1
ATOM 682 C CA . SER A 1 83 ? -8.221 -0.629 1.190 1.00 85.00 83 SER A CA 1
ATOM 683 C C . SER A 1 83 ? -8.807 0.324 2.231 1.00 85.00 83 SER A C 1
ATOM 685 O O . SER A 1 83 ? -9.989 0.662 2.177 1.00 85.00 83 SER A O 1
ATOM 687 N N . VAL A 1 84 ? -7.956 0.859 3.113 1.00 87.88 84 VAL A N 1
ATOM 688 C CA . VAL A 1 84 ? -8.352 1.852 4.118 1.00 87.88 84 VAL A CA 1
ATOM 689 C C . VAL A 1 84 ? -8.901 3.123 3.471 1.00 87.88 84 VAL A C 1
ATOM 691 O O . VAL A 1 84 ? -9.983 3.592 3.833 1.00 87.88 84 VAL A O 1
ATOM 694 N N . LYS A 1 85 ? -8.181 3.667 2.485 1.00 88.06 85 LYS A N 1
ATOM 695 C CA . LYS A 1 85 ? -8.607 4.860 1.747 1.00 88.06 85 LYS A CA 1
ATOM 696 C C . LYS A 1 85 ? -9.951 4.640 1.051 1.00 88.06 85 LYS A C 1
ATOM 698 O O . LYS A 1 85 ? -10.828 5.503 1.136 1.00 88.06 85 LYS A O 1
ATOM 703 N N . ASP A 1 86 ? -10.122 3.500 0.384 1.00 85.81 86 ASP A N 1
ATOM 704 C CA . ASP A 1 86 ? -11.379 3.149 -0.279 1.00 85.81 86 ASP A CA 1
ATOM 705 C C . ASP A 1 86 ? -12.514 2.986 0.735 1.00 85.81 86 ASP A C 1
ATOM 707 O O . ASP A 1 86 ? -13.600 3.526 0.524 1.00 85.81 86 ASP A O 1
ATOM 711 N N . ARG A 1 87 ? -12.266 2.346 1.885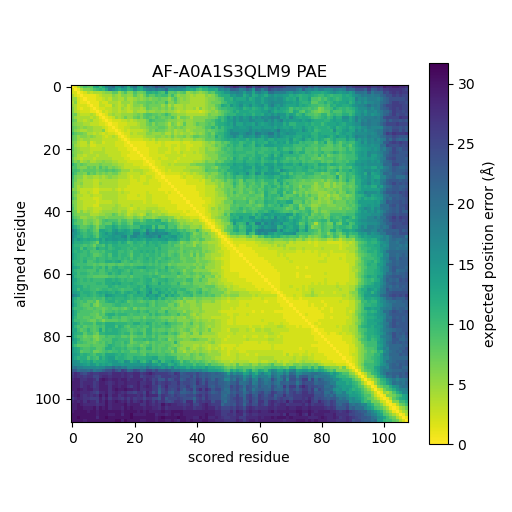 1.00 86.31 87 ARG A N 1
ATOM 712 C CA . ARG A 1 87 ? -13.272 2.225 2.944 1.00 86.31 87 ARG A CA 1
ATOM 713 C C . ARG A 1 87 ? -13.696 3.591 3.472 1.00 86.31 87 ARG A C 1
ATOM 715 O O . ARG A 1 87 ? -14.890 3.857 3.534 1.00 86.31 87 ARG A O 1
ATOM 722 N N . CYS A 1 88 ? -12.754 4.485 3.772 1.00 83.94 88 CYS A N 1
ATOM 723 C CA . CYS A 1 88 ? -13.075 5.850 4.196 1.00 83.94 88 CYS A CA 1
ATOM 724 C C . CYS A 1 88 ? -13.839 6.649 3.133 1.00 83.94 88 CYS A C 1
ATOM 726 O O . CYS A 1 88 ? -14.696 7.460 3.486 1.00 83.94 88 CYS A O 1
ATOM 728 N N . ARG A 1 89 ? -13.555 6.437 1.842 1.00 82.12 89 ARG A N 1
ATOM 729 C CA . ARG A 1 89 ? -14.330 7.039 0.749 1.00 82.12 89 ARG A CA 1
ATOM 730 C C . ARG A 1 89 ? -15.771 6.527 0.744 1.00 82.12 89 ARG A C 1
ATOM 732 O O . ARG A 1 89 ? -16.679 7.336 0.589 1.00 82.12 89 ARG A O 1
ATOM 739 N N . LEU A 1 90 ? -15.958 5.220 0.929 1.00 76.81 90 LEU A N 1
ATOM 740 C CA . LEU A 1 90 ? -17.266 4.558 0.933 1.00 76.81 90 LEU A CA 1
ATOM 741 C C . LEU A 1 90 ? -18.091 4.797 2.211 1.00 76.81 90 LEU A C 1
ATOM 743 O O . LEU A 1 90 ? -19.267 4.468 2.259 1.00 76.81 90 LEU A O 1
ATOM 747 N N . MET A 1 91 ? -17.489 5.345 3.267 1.00 69.75 91 MET A N 1
ATOM 748 C CA . MET A 1 91 ? -18.195 5.702 4.505 1.00 69.75 91 MET A CA 1
ATOM 749 C C . MET A 1 91 ? -18.892 7.063 4.437 1.00 69.75 91 MET A C 1
ATOM 751 O O . MET A 1 91 ? -19.598 7.421 5.370 1.00 69.75 91 MET A O 1
ATOM 755 N N . LYS A 1 92 ? -18.672 7.848 3.376 1.00 61.56 92 LYS A N 1
ATOM 756 C CA . LYS A 1 92 ? -19.462 9.057 3.132 1.00 61.56 92 LYS A CA 1
ATOM 757 C C . LYS A 1 92 ? -20.787 8.600 2.525 1.00 61.56 92 LYS A C 1
ATOM 759 O O . LYS A 1 92 ? -20.768 8.017 1.443 1.00 61.56 92 LYS A O 1
ATOM 764 N N . ASP A 1 93 ? -21.889 8.854 3.224 1.00 49.69 93 ASP A N 1
ATOM 765 C CA . ASP A 1 93 ? -23.252 8.307 3.055 1.00 49.69 93 ASP A CA 1
ATOM 766 C C . ASP A 1 93 ? -23.922 8.442 1.665 1.00 49.69 93 ASP A C 1
ATOM 768 O O . ASP A 1 93 ? -25.110 8.185 1.516 1.00 49.69 93 ASP A O 1
ATOM 772 N N . THR A 1 94 ? -23.203 8.828 0.610 1.00 48.50 94 THR A N 1
ATOM 773 C CA . THR A 1 94 ? -23.749 9.042 -0.740 1.00 48.50 94 THR A CA 1
ATOM 774 C C . THR A 1 94 ? -23.404 7.947 -1.745 1.00 48.50 94 THR A C 1
ATOM 776 O O . THR A 1 94 ? -23.759 8.048 -2.919 1.00 48.50 94 THR A O 1
ATOM 779 N N . CYS A 1 95 ? -22.713 6.886 -1.336 1.00 49.16 95 CYS A N 1
ATOM 780 C CA . CYS A 1 95 ? -22.368 5.798 -2.245 1.00 49.16 95 CYS A CA 1
ATOM 781 C C . CYS A 1 95 ? -23.359 4.639 -2.113 1.00 49.16 95 CYS A C 1
ATOM 783 O O . CYS A 1 95 ? -23.144 3.690 -1.360 1.00 49.16 95 CYS A O 1
ATOM 785 N N . ASN A 1 96 ? -24.415 4.715 -2.931 1.00 54.16 96 ASN A N 1
ATOM 786 C CA . ASN A 1 96 ? -25.301 3.609 -3.304 1.00 54.16 96 ASN A CA 1
ATOM 787 C C . ASN A 1 96 ? -24.475 2.483 -3.950 1.00 54.16 96 ASN A C 1
ATOM 789 O O . ASN A 1 96 ? -24.421 2.324 -5.169 1.00 54.16 96 ASN A O 1
ATOM 793 N N . THR A 1 97 ? -23.756 1.725 -3.130 1.00 49.62 97 THR A N 1
ATOM 794 C CA 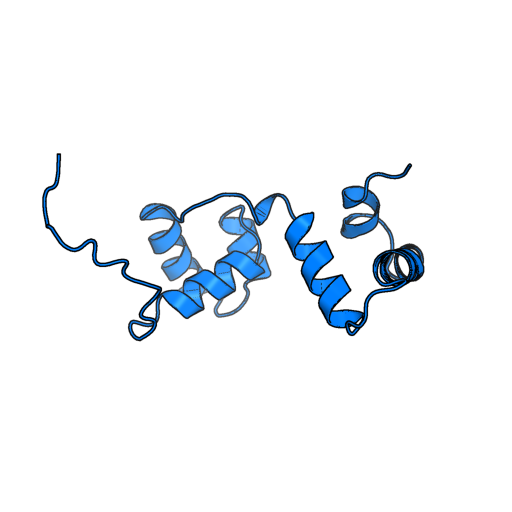. THR A 1 97 ? -23.013 0.545 -3.553 1.00 49.62 97 THR A CA 1
ATOM 795 C C . THR A 1 97 ? -24.016 -0.580 -3.737 1.00 49.62 97 THR A C 1
ATOM 797 O O . THR A 1 97 ? -24.314 -1.301 -2.797 1.00 49.62 97 THR A O 1
ATOM 800 N N . GLY A 1 98 ? -24.574 -0.661 -4.950 1.00 48.84 98 GLY A N 1
ATOM 801 C CA . GLY A 1 98 ? -25.287 -1.820 -5.492 1.00 48.84 98 GLY A CA 1
ATOM 802 C C . GLY A 1 98 ? -26.104 -2.596 -4.465 1.00 48.84 98 GLY A C 1
ATOM 803 O O . GLY A 1 98 ? -25.790 -3.750 -4.183 1.00 48.84 98 GLY A O 1
ATOM 804 N N . GLN A 1 99 ? -27.133 -1.965 -3.898 1.00 42.81 99 GLN A N 1
ATOM 805 C CA . GLN A 1 99 ? -28.154 -2.699 -3.166 1.00 42.81 99 GLN A CA 1
ATOM 806 C C . GLN A 1 99 ? -28.856 -3.586 -4.202 1.00 42.81 99 GLN A C 1
ATOM 808 O O . GLN A 1 99 ? -29.660 -3.105 -4.997 1.00 42.81 99 GLN A O 1
ATOM 813 N N . ILE A 1 100 ? -28.479 -4.865 -4.274 1.00 55.00 100 ILE A N 1
ATOM 814 C CA . ILE A 1 100 ? -29.232 -5.845 -5.054 1.00 55.00 100 ILE A CA 1
ATOM 815 C C . ILE A 1 100 ? -30.528 -6.056 -4.277 1.00 55.00 100 ILE A C 1
ATOM 817 O O . ILE A 1 100 ? -30.577 -6.820 -3.315 1.00 55.00 100 ILE A O 1
ATOM 821 N N . LEU A 1 101 ? -31.561 -5.305 -4.652 1.00 44.44 101 LEU A N 1
ATOM 822 C CA . LEU A 1 101 ? -32.927 -5.601 -4.256 1.00 44.44 101 LEU A CA 1
ATOM 823 C C . LEU A 1 101 ? -33.305 -6.896 -4.972 1.00 44.44 101 LEU A C 1
ATOM 825 O O . LEU A 1 101 ? -33.582 -6.891 -6.171 1.00 44.44 101 LEU A O 1
ATOM 829 N N . TYR A 1 102 ? -33.270 -8.019 -4.259 1.00 45.03 102 TYR A N 1
ATOM 830 C CA . TYR A 1 102 ? -33.952 -9.209 -4.744 1.00 45.03 102 TYR A CA 1
ATOM 831 C C . TYR A 1 102 ? -35.457 -8.906 -4.762 1.00 45.03 102 TYR A C 1
ATOM 833 O O . TYR A 1 102 ? -35.988 -8.424 -3.755 1.00 45.03 102 TYR A O 1
ATOM 841 N N . PRO A 1 103 ? -36.163 -9.145 -5.880 1.00 45.91 103 PRO A N 1
ATOM 842 C CA . PRO A 1 103 ? -37.609 -9.022 -5.910 1.00 45.91 103 PRO A CA 1
ATOM 843 C C . PRO A 1 103 ? -38.200 -10.175 -5.090 1.00 45.91 103 PRO A C 1
ATOM 845 O O . PRO A 1 103 ? -38.335 -11.290 -5.582 1.00 45.91 103 PRO A O 1
ATOM 848 N N . GLY A 1 104 ? -38.501 -9.911 -3.819 1.00 56.62 104 GLY A N 1
ATOM 849 C CA . GLY A 1 104 ? -39.120 -10.873 -2.906 1.00 56.62 104 GLY A CA 1
ATOM 850 C C . GLY A 1 104 ? -38.372 -10.961 -1.584 1.00 56.62 104 GLY A C 1
ATOM 851 O O . GLY A 1 104 ? -37.472 -11.778 -1.419 1.00 56.62 104 GLY A O 1
ATOM 852 N N . GLY A 1 105 ? -38.743 -10.102 -0.637 1.00 47.06 105 GLY A N 1
ATOM 853 C CA . GLY A 1 105 ? -38.258 -10.181 0.734 1.00 47.06 105 GLY A CA 1
ATOM 854 C C . GLY A 1 105 ? -38.686 -11.489 1.393 1.00 47.06 105 GLY A C 1
ATOM 855 O O . GLY A 1 105 ? -39.862 -11.679 1.680 1.00 47.06 105 GLY A O 1
ATOM 856 N N . LEU A 1 106 ? -37.722 -12.359 1.668 1.00 36.28 106 LEU A N 1
ATOM 857 C CA . LEU A 1 106 ? -37.815 -13.368 2.714 1.00 36.28 106 LEU A CA 1
ATOM 858 C C . LEU A 1 106 ? -36.410 -13.616 3.259 1.00 36.28 106 LEU A C 1
ATOM 860 O O . LEU A 1 106 ? -35.501 -14.017 2.536 1.00 36.28 106 LEU A O 1
ATOM 864 N N . VAL A 1 107 ? -36.251 -13.305 4.541 1.00 42.50 107 VAL A N 1
ATOM 865 C CA . VAL A 1 107 ? -35.108 -13.702 5.360 1.00 42.50 107 VAL A CA 1
ATOM 866 C C . VAL A 1 107 ? -35.453 -15.081 5.922 1.00 42.50 107 VAL A C 1
ATOM 868 O O . VAL A 1 107 ? -36.517 -15.227 6.525 1.00 42.50 107 VAL A O 1
ATOM 871 N N . LEU A 1 108 ? -34.583 -16.068 5.703 1.00 37.69 108 LEU A N 1
ATOM 872 C CA . LEU A 1 108 ? -34.488 -17.262 6.548 1.00 37.69 108 LEU A CA 1
ATOM 873 C C . LEU A 1 108 ? -33.285 -17.092 7.474 1.00 37.69 108 LEU A C 1
ATOM 875 O O . LEU A 1 108 ? -32.244 -16.605 6.972 1.00 37.69 108 LEU A O 1
#

Radius of gyration: 18.09 Å; Cα contacts (8 Å, |Δi|>4): 62; chains: 1; bounding box: 55×30×41 Å

Mean predicted aligned error: 11.02 Å

Secondary structure (DSSP, 8-state):
---HHHHHHTS-TTTTHHHHHHHHTT-SS-HHHHHHHHHHHH-GGG---SPPHHHHHHHHHHHHHHTT-HHHHHHHHTS-HHHHHHHHHHTSTT--------SS----

Foldseek 3Di:
DDDLLCLLPPDDPVSNVVVLVVQCPPPPDDSVVSNVVSNLVNPPLNPPDDQDPVLVVLLVVVCVVPPLPLVVNCVVSSHHSVNSVVVVVVPPPPDPPDPPPDPDDDDD

Nearest PDB structures (foldseek):
  6id1-assembly1_L  TM=5.976E-01  e=3.557E-02  Homo sapiens
  7b9v-assembly1_O  TM=6.624E-01  e=7.698E-02  Saccharomyces cerevisiae
  6qdv-assembly1_O  TM=6.652E-01  e=1.014E-01  Homo sapiens
  9dtr-assembly1_O  TM=6.387E-01  e=1.336E-01  Saccharomyces cerevisiae
  5yzg-assembly1_L  TM=6.550E-01  e=3.413E-01  Homo sapiens

Sequence (108 aa):
MEDPAEIIFEMSKEERKDFYRSVAWGLNRPLFAVYRRVLRMYDNRNHVGKYSPEEINKLKELRQKHGNDWATIGAALGRSASSVKDRCRLMKDTCNTGQILYPGGLVL

Solvent-accessible surface area (backbone atoms only — not comparable to full-atom values): 6754 Å² total; per-residue (Å²): 132,81,58,66,50,52,49,68,74,68,49,52,77,76,75,38,52,61,54,53,52,60,73,38,59,94,50,99,60,61,64,68,59,50,49,59,48,52,55,56,71,58,37,74,37,61,70,76,68,81,81,49,74,66,57,51,52,52,47,53,55,44,35,71,76,55,56,84,46,34,60,63,48,9,62,77,66,68,33,28,31,67,57,50,50,51,50,61,60,60,66,47,95,78,63,85,72,75,80,80,77,66,95,70,94,76,88,132